Protein AF-A0A454CM18-F1 (afdb_monomer_lite)

Sequence (55 aa):
MLWEKIEMDIPDRFKNVRYVSSRIPGCKDDSDLMLGANCQVFAYNLLRDFGLNPP

Organism: Vibrio harveyi (NCBI:txid669)

pLDDT: mean 89.17, std 14.66, range [42.41, 98.38]

Structure (mmCIF, N/CA/C/O backbone):
data_AF-A0A454CM18-F1
#
_entry.id   AF-A0A454CM18-F1
#
loop_
_atom_site.group_PDB
_atom_site.id
_atom_site.type_symbol
_atom_site.label_atom_id
_atom_site.label_alt_id
_atom_site.label_comp_id
_atom_site.label_asym_id
_atom_site.label_entity_id
_atom_site.label_seq_id
_atom_site.pdbx_PDB_ins_code
_atom_site.Cartn_x
_atom_site.Cartn_y
_atom_site.Cartn_z
_atom_site.occupancy
_atom_site.B_iso_or_equiv
_atom_site.auth_seq_id
_atom_site.auth_comp_id
_atom_site.auth_asym_id
_atom_site.auth_atom_id
_atom_site.pdbx_PDB_model_num
ATOM 1 N N . MET A 1 1 ? -4.271 1.662 32.094 1.00 42.41 1 MET A N 1
ATOM 2 C CA . MET A 1 1 ? -3.651 1.746 30.757 1.00 42.41 1 MET A CA 1
ATOM 3 C C . MET A 1 1 ? -4.269 0.625 29.935 1.00 42.41 1 MET A C 1
ATOM 5 O O . MET A 1 1 ? -3.836 -0.514 30.034 1.00 42.41 1 MET A O 1
ATOM 9 N N . LEU A 1 2 ? -5.414 0.913 29.314 1.00 46.75 2 LEU A N 1
ATOM 10 C CA . LEU A 1 2 ? -6.194 -0.063 28.555 1.00 46.75 2 LEU A CA 1
ATOM 11 C C . LEU A 1 2 ? -5.604 -0.115 27.148 1.00 46.75 2 LEU A C 1
ATOM 13 O O . LEU A 1 2 ? -5.738 0.837 26.389 1.00 46.75 2 LEU A O 1
ATOM 17 N N . TRP A 1 3 ? -4.910 -1.201 26.829 1.00 51.84 3 TRP A N 1
ATOM 18 C CA . TRP A 1 3 ? -4.624 -1.555 25.447 1.00 51.84 3 TRP A CA 1
ATOM 19 C C . TRP A 1 3 ? -5.914 -2.156 24.894 1.00 51.84 3 TRP A C 1
ATOM 21 O O . TRP A 1 3 ? -6.125 -3.366 24.986 1.00 51.84 3 TRP A O 1
ATOM 31 N N . GLU A 1 4 ? -6.830 -1.308 24.420 1.00 58.03 4 GLU A N 1
ATOM 32 C CA . GLU A 1 4 ? -7.917 -1.796 23.577 1.00 58.03 4 GLU A CA 1
ATOM 33 C C . GLU A 1 4 ? -7.273 -2.523 22.400 1.00 58.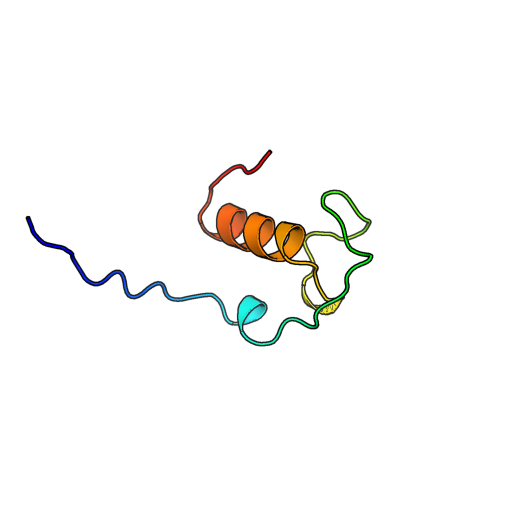03 4 GLU A C 1
ATOM 35 O O . GLU A 1 4 ? -6.403 -1.996 21.703 1.00 58.03 4 GLU A O 1
ATOM 40 N N . LYS A 1 5 ? -7.645 -3.790 22.246 1.00 56.47 5 LYS A N 1
ATOM 41 C CA . LYS A 1 5 ? -7.243 -4.616 21.124 1.00 56.47 5 LYS A CA 1
ATOM 42 C C . LYS A 1 5 ? -7.851 -3.952 19.891 1.00 56.47 5 LYS A C 1
ATOM 44 O O . LYS A 1 5 ? -9.036 -4.129 19.635 1.00 56.47 5 LYS A O 1
ATOM 49 N N . ILE A 1 6 ? -7.072 -3.134 19.183 1.00 58.28 6 ILE A N 1
ATOM 50 C CA . ILE A 1 6 ? -7.478 -2.618 17.880 1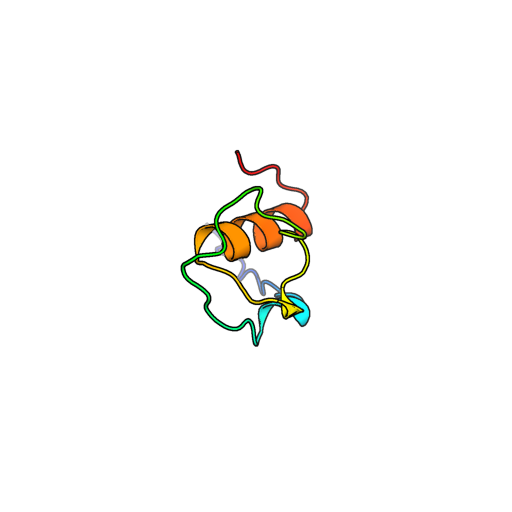.00 58.28 6 ILE A CA 1
ATOM 51 C C . ILE A 1 6 ? -7.587 -3.855 16.989 1.00 58.28 6 ILE A C 1
ATOM 53 O O . ILE A 1 6 ? -6.583 -4.370 16.496 1.00 58.28 6 ILE A O 1
ATOM 57 N N . GLU A 1 7 ? -8.799 -4.381 16.830 1.00 61.62 7 GLU A N 1
ATOM 58 C CA . GLU A 1 7 ? -9.126 -5.213 15.680 1.00 61.62 7 GLU A CA 1
ATOM 59 C C . GLU A 1 7 ? -9.018 -4.295 14.467 1.00 61.62 7 GLU A C 1
ATOM 61 O O . GLU A 1 7 ? -9.958 -3.607 14.079 1.00 61.62 7 GLU A O 1
ATOM 66 N N . MET A 1 8 ? -7.799 -4.188 13.935 1.00 66.69 8 MET A N 1
ATOM 67 C CA . MET A 1 8 ? -7.557 -3.509 12.676 1.00 66.69 8 MET A CA 1
ATOM 68 C C . MET A 1 8 ? -8.197 -4.373 11.602 1.00 66.69 8 MET A C 1
ATOM 70 O O . MET A 1 8 ? -7.612 -5.374 11.183 1.00 66.69 8 MET A O 1
ATOM 74 N N . ASP A 1 9 ? -9.406 -4.008 11.188 1.00 81.50 9 ASP A N 1
ATOM 75 C CA . ASP A 1 9 ? -10.035 -4.616 10.027 1.00 81.50 9 ASP A CA 1
ATOM 76 C C . ASP A 1 9 ? -9.261 -4.162 8.785 1.00 81.50 9 ASP A C 1
ATOM 78 O O . ASP A 1 9 ? -9.482 -3.087 8.226 1.00 81.50 9 ASP A O 1
ATOM 82 N N . ILE A 1 10 ? -8.228 -4.932 8.435 1.00 84.06 10 ILE A N 1
ATOM 83 C CA . ILE A 1 10 ? -7.414 -4.672 7.253 1.00 84.06 10 ILE A CA 1
ATOM 84 C C . ILE A 1 10 ? -8.289 -4.952 6.024 1.00 84.06 10 ILE A C 1
ATOM 86 O O . ILE A 1 10 ? -8.739 -6.094 5.869 1.00 84.06 10 ILE A O 1
ATOM 90 N N . PRO A 1 11 ? -8.494 -3.968 5.124 1.00 89.50 11 PRO A N 1
ATOM 91 C CA . PRO A 1 11 ? -9.357 -4.156 3.965 1.00 89.50 11 PRO A CA 1
ATOM 92 C C . PRO A 1 11 ? -8.897 -5.322 3.088 1.00 89.50 11 PRO A C 1
ATOM 94 O O . PRO A 1 11 ? -7.698 -5.574 2.932 1.00 89.50 11 PRO A O 1
ATOM 97 N N . ASP A 1 12 ? -9.845 -6.012 2.451 1.00 91.81 12 ASP A N 1
ATOM 98 C CA . ASP A 1 12 ? -9.563 -7.225 1.669 1.00 91.81 12 ASP A CA 1
ATOM 99 C C . ASP A 1 12 ? -8.500 -7.022 0.579 1.00 91.81 12 ASP A C 1
ATOM 101 O O . ASP A 1 12 ? -7.707 -7.929 0.312 1.00 91.81 12 ASP A O 1
ATOM 105 N N . ARG A 1 13 ? -8.403 -5.804 0.020 1.00 93.06 13 ARG A N 1
ATOM 106 C CA . ARG A 1 13 ? -7.398 -5.430 -0.991 1.00 93.06 13 ARG A CA 1
ATOM 107 C C . ARG A 1 13 ? -5.942 -5.542 -0.513 1.00 93.06 13 ARG A C 1
ATOM 109 O O . ARG A 1 13 ? -5.037 -5.520 -1.341 1.00 93.06 13 ARG A O 1
ATOM 116 N N . PHE A 1 14 ? -5.707 -5.701 0.792 1.00 94.75 14 PHE A N 1
ATOM 117 C CA . PHE A 1 14 ? -4.378 -5.864 1.392 1.00 94.75 14 PHE A CA 1
ATOM 118 C C . PHE A 1 14 ? -4.037 -7.311 1.783 1.00 94.75 14 PHE A C 1
ATOM 120 O O . PHE A 1 14 ? -2.885 -7.589 2.109 1.00 94.75 14 PHE A O 1
ATOM 127 N N . LYS A 1 15 ? -4.990 -8.253 1.756 1.00 91.19 15 LYS A N 1
ATOM 128 C CA . LYS A 1 15 ? -4.781 -9.606 2.315 1.00 91.19 15 LYS A CA 1
ATOM 129 C C . LYS A 1 15 ? -3.938 -10.533 1.424 1.00 91.19 15 LYS A C 1
ATOM 131 O O . LYS A 1 15 ? -3.333 -11.463 1.942 1.00 91.19 15 LYS A O 1
ATOM 136 N N . ASN A 1 16 ? -3.863 -10.282 0.110 1.00 93.31 16 ASN A N 1
ATOM 137 C CA . ASN A 1 16 ? -3.175 -11.150 -0.865 1.00 93.31 16 ASN A CA 1
ATOM 138 C C . ASN A 1 16 ? -2.369 -10.362 -1.917 1.00 93.31 16 ASN A C 1
ATOM 140 O O . ASN A 1 16 ? -2.461 -10.614 -3.119 1.00 93.31 16 ASN A O 1
ATOM 144 N N . VAL A 1 17 ? -1.582 -9.377 -1.480 1.00 96.94 17 VAL A N 1
ATOM 145 C CA . VAL A 1 17 ? -0.796 -8.534 -2.393 1.00 96.94 17 VAL A CA 1
ATOM 146 C C . VAL A 1 17 ? 0.483 -9.252 -2.824 1.00 96.94 17 VAL A C 1
ATOM 148 O O . VAL A 1 17 ? 1.310 -9.633 -1.995 1.00 96.94 17 VAL A O 1
ATOM 151 N N . ARG A 1 18 ? 0.685 -9.407 -4.138 1.00 98.00 18 ARG A N 1
ATOM 152 C CA . ARG A 1 18 ? 1.935 -9.952 -4.687 1.00 98.00 18 ARG A CA 1
ATOM 153 C C . ARG A 1 18 ? 3.100 -9.018 -4.362 1.00 98.00 18 ARG A C 1
ATOM 155 O O . ARG A 1 18 ? 3.059 -7.836 -4.693 1.00 98.00 18 ARG A O 1
ATOM 162 N N . TYR A 1 19 ? 4.183 -9.561 -3.817 1.00 97.94 19 TYR A N 1
ATOM 163 C CA . TYR A 1 19 ? 5.408 -8.791 -3.630 1.00 97.94 19 TYR A CA 1
ATOM 164 C C . TYR A 1 19 ? 6.104 -8.498 -4.970 1.00 97.94 19 TYR A C 1
ATOM 166 O O . TYR A 1 19 ? 6.379 -9.418 -5.747 1.00 97.94 19 TYR A O 1
ATOM 174 N N . VAL A 1 20 ? 6.405 -7.223 -5.238 1.00 98.25 20 VAL A N 1
ATOM 175 C CA . VAL A 1 20 ? 7.114 -6.760 -6.444 1.00 98.25 20 VAL A CA 1
ATOM 176 C C . VAL A 1 20 ? 8.127 -5.683 -6.059 1.00 98.25 20 VAL A C 1
ATOM 178 O O . VAL A 1 20 ? 7.768 -4.530 -5.836 1.00 98.25 20 VAL A O 1
ATOM 181 N N . SER A 1 21 ? 9.410 -6.047 -6.001 1.00 98.00 21 SER A N 1
ATOM 182 C CA . SER A 1 21 ? 10.485 -5.172 -5.501 1.00 98.00 21 SER A CA 1
ATOM 183 C C . SER A 1 21 ? 10.681 -3.885 -6.310 1.00 98.00 21 SER A C 1
ATOM 185 O O . SER A 1 21 ? 11.071 -2.867 -5.743 1.00 98.00 21 SER A O 1
ATOM 187 N N . SER A 1 22 ? 10.384 -3.907 -7.612 1.00 97.88 22 SER A N 1
ATOM 188 C CA . SER A 1 22 ? 10.530 -2.755 -8.510 1.00 97.88 22 SER A CA 1
ATOM 189 C C . SER A 1 22 ? 9.428 -1.701 -8.368 1.00 97.88 22 SER A C 1
ATOM 191 O O . SER A 1 22 ? 9.583 -0.595 -8.885 1.00 97.88 22 SER A O 1
ATOM 193 N N . ARG A 1 23 ? 8.322 -2.002 -7.673 1.00 97.75 23 ARG A N 1
ATOM 194 C CA . ARG A 1 23 ? 7.243 -1.033 -7.435 1.00 97.75 23 ARG A CA 1
ATOM 195 C C . ARG A 1 23 ? 7.557 -0.188 -6.210 1.00 97.75 23 ARG A C 1
ATOM 197 O O . ARG A 1 23 ? 7.201 -0.561 -5.099 1.00 97.75 23 ARG A O 1
ATOM 204 N N . ILE A 1 24 ? 8.243 0.927 -6.431 1.00 96.94 24 ILE A N 1
ATOM 205 C CA . ILE A 1 24 ? 8.572 1.939 -5.417 1.00 96.94 24 ILE A CA 1
ATOM 206 C C . ILE A 1 24 ? 7.471 3.016 -5.315 1.00 96.94 24 ILE A C 1
ATOM 208 O O . ILE A 1 24 ? 6.673 3.146 -6.249 1.00 96.94 24 ILE A O 1
ATOM 212 N N . PRO A 1 25 ? 7.401 3.791 -4.212 1.00 96.31 25 PRO A N 1
ATOM 213 C CA . PRO A 1 25 ? 6.447 4.897 -4.080 1.00 96.31 25 PRO A CA 1
ATOM 214 C C . PRO A 1 25 ? 6.475 5.852 -5.282 1.00 96.31 25 PRO A C 1
ATOM 216 O O . PRO A 1 25 ? 7.551 6.188 -5.778 1.00 96.31 25 PRO A O 1
ATOM 219 N N . GLY A 1 26 ? 5.298 6.266 -5.765 1.00 95.00 26 GLY A N 1
ATOM 220 C CA . GLY A 1 26 ? 5.169 7.146 -6.934 1.00 95.00 26 GLY A CA 1
ATOM 221 C C . GLY A 1 26 ? 5.341 6.459 -8.295 1.00 95.00 26 GLY A C 1
ATOM 222 O O . GLY A 1 26 ? 5.337 7.136 -9.324 1.00 95.00 26 GLY A O 1
ATOM 223 N N . CYS A 1 27 ? 5.486 5.128 -8.342 1.00 96.50 27 CYS A N 1
ATOM 224 C CA . CYS A 1 27 ? 5.414 4.401 -9.608 1.00 96.50 27 CYS A CA 1
ATOM 225 C C . CYS A 1 27 ? 4.033 4.557 -10.269 1.00 96.50 27 CYS A C 1
ATOM 227 O O . CYS A 1 27 ? 3.056 4.972 -9.646 1.00 96.50 27 CYS A O 1
ATOM 229 N N . LYS A 1 28 ? 3.938 4.215 -11.556 1.00 96.75 28 LYS A N 1
ATOM 230 C CA . LYS A 1 28 ? 2.656 4.251 -12.259 1.00 96.75 28 LYS A CA 1
ATOM 231 C C . LYS A 1 28 ? 1.637 3.351 -11.541 1.00 96.75 28 LYS A C 1
ATOM 233 O O . LYS A 1 28 ? 1.959 2.211 -11.190 1.00 96.75 28 LYS A O 1
ATOM 238 N N . ASP A 1 29 ? 0.432 3.883 -11.344 1.00 96.19 29 ASP A N 1
ATOM 239 C CA . ASP A 1 29 ? -0.704 3.199 -10.719 1.00 96.19 29 ASP A CA 1
ATOM 240 C C . ASP A 1 29 ? -0.380 2.665 -9.303 1.00 96.19 29 ASP A C 1
ATOM 242 O O . ASP A 1 29 ? -0.795 1.565 -8.936 1.00 96.19 29 ASP A O 1
ATOM 246 N N . ASP A 1 30 ? 0.413 3.398 -8.503 1.00 94.12 30 ASP A N 1
ATOM 247 C CA . ASP A 1 30 ? 0.893 2.956 -7.176 1.00 94.12 30 ASP A CA 1
ATOM 248 C C . ASP A 1 30 ? -0.220 2.667 -6.153 1.00 94.12 30 ASP A C 1
ATOM 250 O O . ASP A 1 30 ? 0.033 1.982 -5.161 1.00 94.12 30 ASP A O 1
ATOM 254 N N . SER A 1 31 ? -1.443 3.143 -6.395 1.00 94.94 31 SER A N 1
ATOM 255 C CA . SER A 1 31 ? -2.623 2.868 -5.571 1.00 94.94 31 SER A CA 1
ATOM 256 C C . SER A 1 31 ? -3.326 1.542 -5.884 1.00 94.94 31 SER A C 1
ATOM 258 O O . SER A 1 31 ? -4.152 1.071 -5.089 1.00 94.94 31 SER A O 1
ATOM 260 N N . ASP A 1 32 ? -2.989 0.927 -7.021 1.00 96.19 32 ASP A N 1
ATOM 261 C CA . ASP A 1 32 ? -3.518 -0.363 -7.445 1.00 96.19 32 ASP A CA 1
ATOM 262 C C . ASP A 1 32 ? -2.620 -1.506 -6.952 1.00 96.19 32 ASP A C 1
ATOM 264 O O . ASP A 1 32 ? -1.563 -1.808 -7.519 1.00 96.19 32 ASP A O 1
ATOM 268 N N . LEU A 1 33 ? -3.061 -2.165 -5.880 1.00 96.69 33 LEU A 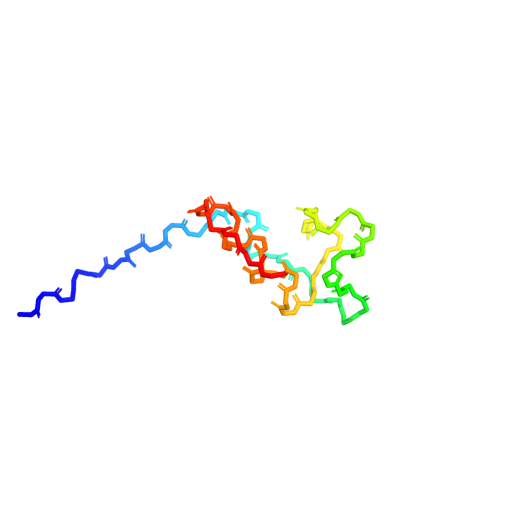N 1
ATOM 269 C CA . LEU A 1 33 ? -2.362 -3.297 -5.272 1.00 96.69 33 LEU A CA 1
ATOM 270 C C . LEU A 1 33 ? -2.539 -4.612 -6.051 1.00 96.69 33 LEU A C 1
ATOM 272 O O . LEU A 1 33 ? -1.794 -5.561 -5.793 1.00 96.69 33 LEU A O 1
ATOM 276 N N . MET A 1 34 ? -3.438 -4.678 -7.042 1.00 96.38 34 MET A N 1
ATOM 277 C CA . MET A 1 34 ? -3.575 -5.854 -7.919 1.00 96.38 34 MET A CA 1
ATOM 278 C C . MET A 1 34 ? -2.330 -6.060 -8.789 1.00 96.38 34 MET A C 1
ATOM 280 O O . MET A 1 34 ? -1.981 -7.188 -9.139 1.00 96.38 34 MET A O 1
ATOM 284 N N . LEU A 1 35 ? -1.611 -4.975 -9.083 1.00 97.00 35 LEU A N 1
ATOM 285 C CA . LEU A 1 35 ? -0.328 -4.986 -9.789 1.00 97.00 35 LEU A CA 1
ATOM 286 C C . LEU A 1 35 ? 0.857 -5.374 -8.872 1.00 97.00 35 LE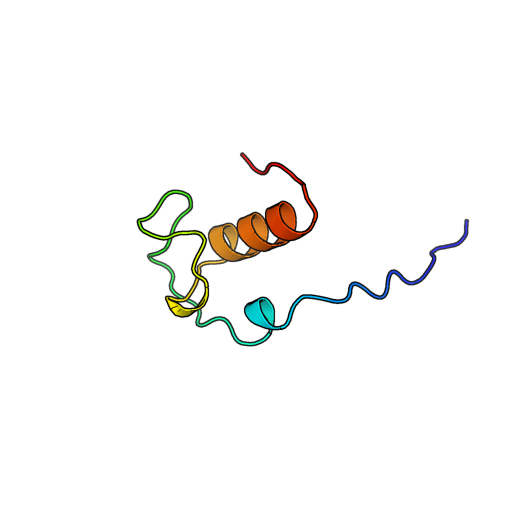U A C 1
ATOM 288 O O . LEU A 1 35 ? 2.008 -5.417 -9.316 1.00 97.00 35 LEU A O 1
ATOM 292 N N . GLY A 1 36 ? 0.590 -5.679 -7.597 1.00 97.69 36 GLY A N 1
ATOM 293 C CA . GLY A 1 36 ? 1.576 -6.007 -6.569 1.00 97.69 36 GLY A CA 1
ATOM 294 C C . GLY A 1 36 ? 2.177 -4.777 -5.890 1.00 97.69 36 GLY A C 1
ATOM 295 O O . GLY A 1 36 ? 1.889 -3.645 -6.257 1.00 97.69 36 GLY A O 1
ATOM 296 N N . ALA A 1 37 ? 3.023 -4.972 -4.886 1.00 98.38 37 ALA A N 1
ATOM 297 C CA . ALA A 1 37 ? 3.657 -3.872 -4.162 1.00 98.38 37 ALA A CA 1
ATOM 298 C C . ALA A 1 37 ? 4.996 -4.296 -3.561 1.00 98.38 37 ALA A C 1
ATOM 300 O O . ALA A 1 37 ? 5.211 -5.471 -3.257 1.00 98.38 37 ALA A O 1
ATOM 301 N N . ASN A 1 38 ? 5.884 -3.330 -3.336 1.00 98.06 38 ASN A N 1
ATOM 302 C CA . ASN A 1 38 ? 6.940 -3.498 -2.346 1.00 98.06 38 ASN A CA 1
ATOM 303 C C . ASN A 1 38 ? 6.432 -3.085 -0.949 1.00 98.06 38 ASN A C 1
ATOM 305 O O . ASN A 1 38 ? 5.289 -2.651 -0.784 1.00 98.06 38 ASN A O 1
ATOM 309 N N . CYS A 1 39 ? 7.296 -3.187 0.063 1.00 97.50 39 CYS A N 1
ATOM 310 C CA . CYS A 1 39 ? 6.932 -2.873 1.446 1.00 97.50 39 CYS A CA 1
ATOM 311 C C . CYS A 1 39 ? 6.443 -1.428 1.632 1.00 97.50 39 CYS A C 1
ATOM 313 O O . CYS A 1 39 ? 5.491 -1.195 2.371 1.00 97.50 39 CYS A O 1
ATOM 315 N N . GLN A 1 40 ? 7.080 -0.460 0.967 1.00 97.62 40 GLN A N 1
ATOM 31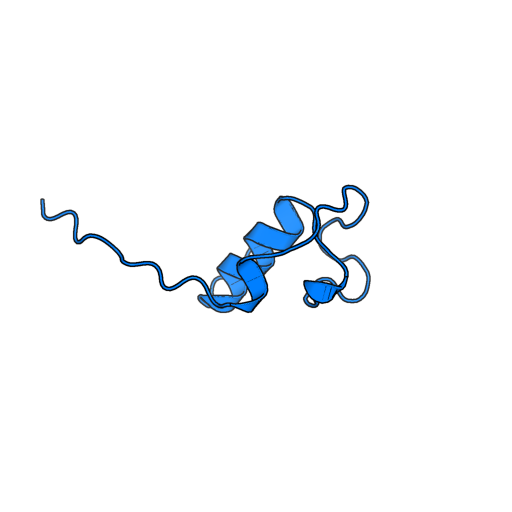6 C CA . GLN A 1 40 ? 6.729 0.953 1.107 1.00 97.62 40 GLN A CA 1
ATOM 317 C C . GLN A 1 40 ? 5.400 1.260 0.419 1.00 97.62 40 GLN A C 1
ATOM 319 O O . GLN A 1 40 ? 4.534 1.871 1.034 1.00 97.62 40 GLN A O 1
ATOM 324 N N . VAL A 1 41 ? 5.202 0.788 -0.817 1.00 97.94 41 VAL A N 1
ATOM 325 C CA . VAL A 1 41 ? 3.939 0.973 -1.553 1.00 97.94 41 VAL A CA 1
ATOM 326 C C . VAL A 1 41 ? 2.770 0.352 -0.791 1.00 97.94 41 VAL A C 1
ATOM 328 O O . VAL A 1 41 ? 1.724 0.987 -0.665 1.00 97.94 41 VAL A O 1
ATOM 331 N N . PHE A 1 42 ? 2.951 -0.845 -0.225 1.00 97.62 42 PHE A N 1
ATOM 332 C CA . PHE A 1 42 ? 1.933 -1.480 0.611 1.00 97.62 42 PHE A CA 1
ATOM 333 C C . PHE A 1 42 ? 1.609 -0.631 1.845 1.00 97.62 42 PHE A C 1
ATOM 335 O O . PHE A 1 42 ? 0.450 -0.286 2.070 1.00 97.62 42 PHE A O 1
ATOM 342 N N . ALA A 1 43 ? 2.632 -0.257 2.622 1.00 96.38 43 ALA A N 1
ATOM 343 C CA . ALA A 1 43 ? 2.451 0.514 3.849 1.00 96.38 43 ALA A CA 1
ATOM 344 C C . ALA A 1 43 ? 1.794 1.870 3.573 1.00 96.38 43 ALA A C 1
ATOM 346 O O . ALA A 1 43 ? 0.898 2.281 4.302 1.00 96.38 43 ALA A O 1
ATOM 347 N N . TYR A 1 44 ? 2.195 2.550 2.500 1.00 97.06 44 TYR A N 1
ATOM 348 C CA . TYR A 1 44 ? 1.656 3.861 2.162 1.00 97.06 44 TYR A CA 1
ATOM 349 C C . TYR A 1 44 ? 0.195 3.776 1.746 1.00 97.06 44 TYR A C 1
ATOM 351 O O . TYR A 1 44 ? -0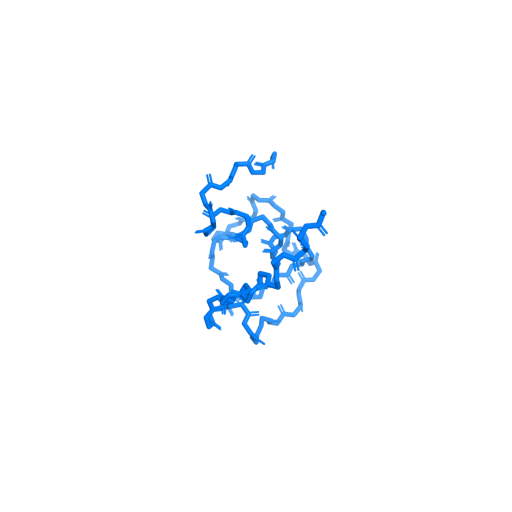.606 4.596 2.181 1.00 97.06 44 TYR A O 1
ATOM 359 N N . ASN A 1 45 ? -0.171 2.767 0.955 1.00 96.88 45 ASN A N 1
ATOM 360 C CA . ASN A 1 45 ? -1.571 2.526 0.628 1.00 96.88 45 ASN A CA 1
ATOM 361 C C . ASN A 1 45 ? -2.399 2.190 1.866 1.00 96.88 45 ASN A C 1
ATOM 363 O O . ASN A 1 45 ? -3.499 2.709 1.997 1.00 96.88 45 ASN A O 1
ATOM 367 N N . LEU A 1 46 ? -1.866 1.388 2.792 1.00 95.38 46 LEU A N 1
ATOM 368 C CA . LEU A 1 46 ? -2.572 1.053 4.028 1.00 95.38 46 LEU A CA 1
ATOM 369 C C . LEU A 1 46 ? -2.806 2.305 4.878 1.00 95.38 46 LEU A C 1
ATOM 371 O O . LEU A 1 46 ? -3.921 2.553 5.317 1.00 95.38 46 LEU A O 1
ATOM 375 N N . LEU A 1 47 ? -1.775 3.134 5.056 1.00 94.38 47 LEU A N 1
ATOM 376 C CA . LEU A 1 47 ? -1.880 4.406 5.773 1.00 94.38 47 LEU A CA 1
ATOM 377 C C . LEU A 1 47 ? -2.907 5.343 5.115 1.00 94.38 47 LEU A C 1
ATOM 379 O O . LEU A 1 47 ? -3.733 5.921 5.819 1.00 94.38 47 LEU A O 1
ATOM 383 N N . ARG A 1 48 ? -2.901 5.445 3.780 1.00 94.50 48 ARG A N 1
ATOM 384 C CA . ARG A 1 48 ? -3.871 6.252 3.019 1.00 94.50 48 ARG A CA 1
ATOM 385 C C . ARG A 1 48 ? -5.305 5.739 3.165 1.00 94.50 48 ARG A C 1
ATOM 387 O O . ARG A 1 48 ? -6.204 6.564 3.295 1.00 94.50 48 ARG A O 1
ATOM 394 N N . ASP A 1 49 ? -5.526 4.423 3.213 1.00 93.19 49 ASP A N 1
ATOM 395 C CA . ASP A 1 49 ? -6.851 3.834 3.484 1.00 93.19 49 ASP A CA 1
ATOM 396 C C . ASP A 1 49 ? -7.392 4.245 4.866 1.00 93.19 49 ASP A C 1
ATOM 398 O O . ASP A 1 49 ? -8.596 4.427 5.027 1.00 93.19 49 ASP A O 1
ATOM 402 N N . PHE A 1 50 ? -6.509 4.476 5.844 1.00 91.75 50 PHE A N 1
ATOM 403 C CA . PHE A 1 50 ? -6.863 5.019 7.162 1.00 91.75 50 PHE A CA 1
ATOM 404 C C . PHE A 1 50 ? -6.830 6.561 7.228 1.00 91.75 50 PHE A C 1
ATOM 406 O O . PHE A 1 50 ? -6.889 7.136 8.315 1.00 91.75 50 PHE A O 1
ATOM 413 N N . GLY A 1 51 ? -6.738 7.252 6.086 1.00 93.81 51 GLY A N 1
ATOM 414 C CA . GLY A 1 51 ? -6.756 8.718 6.009 1.00 93.81 51 GLY A CA 1
ATOM 415 C C . GLY A 1 51 ? -5.452 9.406 6.430 1.00 93.81 51 GLY A C 1
ATOM 416 O O . GLY A 1 51 ? -5.442 10.615 6.663 1.00 93.81 51 GLY A O 1
ATOM 417 N N . LEU A 1 52 ? -4.349 8.662 6.539 1.00 95.31 52 LEU A N 1
ATOM 418 C CA . LEU A 1 52 ? -3.027 9.201 6.855 1.00 95.31 52 LEU A CA 1
ATOM 419 C C . LEU A 1 52 ? -2.263 9.557 5.571 1.00 95.31 52 LEU A C 1
ATOM 421 O O . LEU A 1 52 ? -2.426 8.922 4.531 1.00 95.31 52 LEU A O 1
ATOM 425 N N . ASN A 1 53 ? -1.378 10.551 5.663 1.00 94.50 53 ASN A N 1
ATOM 426 C CA . ASN A 1 53 ? -0.592 11.052 4.534 1.00 94.50 53 ASN A CA 1
ATOM 427 C C . ASN A 1 53 ? 0.890 10.676 4.702 1.00 94.50 53 ASN A C 1
ATOM 429 O O . ASN A 1 53 ? 1.637 11.433 5.325 1.00 94.50 53 ASN A O 1
ATOM 433 N N . PRO A 1 54 ? 1.323 9.500 4.207 1.00 91.44 54 PRO A N 1
ATOM 434 C CA . PRO A 1 54 ? 2.737 9.136 4.174 1.00 91.44 54 PRO A CA 1
ATOM 435 C C . PRO A 1 54 ? 3.524 10.048 3.210 1.00 91.44 54 PRO A C 1
ATOM 437 O O . PRO A 1 54 ? 2.914 10.614 2.297 1.00 91.44 54 PRO A O 1
ATOM 440 N N . PRO A 1 55 ? 4.848 10.188 3.413 1.00 85.69 55 PRO A N 1
ATOM 441 C CA . PRO A 1 55 ? 5.698 11.093 2.639 1.00 85.69 55 PRO A CA 1
ATOM 442 C C . PRO A 1 55 ? 5.853 10.693 1.168 1.00 85.69 55 PRO A C 1
ATOM 444 O O . PRO A 1 55 ? 5.699 9.492 0.843 1.00 85.69 55 PRO A O 1
#

Secondary structure (DSSP, 8-state):
-----------GGGTTPPB-TT--TT-TTTT-GGG-B-HHHHHHHHHHHTT----

Foldseek 3Di:
DDPDPPPPPQDPLLPDAADDPPLDPPPPPLLRSVVHHHPHSSVQNSCVVVVHHDD

Radius of gyration: 12.72 Å; chains: 1; bounding box: 21×22×43 Å